Protein AF-A0A2G6DFV3-F1 (afdb_monomer_lite)

Foldseek 3Di:
DVVLLQVLLQVLQVVCVVVVVDPDDPVDPDPRLCSQQPSLCVLLPLVNLLCLCCVDPLNVVLLVLLLVCLVVPVDALDADPPPRHGDNVVSVVLSVQCPDPDSSSNSSSLSVSLVSLVVCVVNPDPDDDVSNCSNVVSNVVSVVSSSVSSVVSSVVSD

Structure (mmCIF, N/CA/C/O backbone):
data_AF-A0A2G6DFV3-F1
#
_entry.id   AF-A0A2G6DFV3-F1
#
loop_
_atom_site.group_PDB
_atom_site.id
_atom_site.type_symbol
_atom_site.label_atom_id
_atom_site.label_alt_id
_atom_site.label_comp_id
_atom_site.label_asym_id
_atom_site.label_entity_id
_atom_site.label_seq_id
_atom_site.pdbx_PDB_ins_code
_atom_site.Cartn_x
_atom_site.Cartn_y
_atom_site.Cartn_z
_atom_site.occupancy
_atom_site.B_iso_or_equiv
_atom_site.auth_seq_id
_atom_site.auth_comp_id
_atom_site.auth_asym_id
_atom_site.auth_atom_id
_atom_site.pdbx_PDB_model_num
ATOM 1 N N . MET A 1 1 ? -10.870 -5.866 -6.810 1.00 72.44 1 MET A N 1
ATOM 2 C CA . MET A 1 1 ? -10.090 -5.734 -5.556 1.00 72.44 1 MET A CA 1
ATOM 3 C C . MET A 1 1 ? -9.929 -4.289 -5.104 1.00 72.44 1 MET A C 1
ATOM 5 O O . MET A 1 1 ? -10.352 -3.986 -3.997 1.00 72.44 1 MET A O 1
ATOM 9 N N . PHE A 1 2 ? -9.429 -3.368 -5.937 1.00 80.12 2 PHE A N 1
ATOM 10 C CA . PHE A 1 2 ? -9.319 -1.952 -5.541 1.00 80.12 2 PHE A CA 1
ATOM 11 C C . PHE A 1 2 ? -10.646 -1.298 -5.137 1.00 80.12 2 PHE A C 1
ATOM 13 O O . PHE A 1 2 ? -10.678 -0.541 -4.179 1.00 80.12 2 PHE A O 1
ATOM 20 N N . THR A 1 3 ? -11.757 -1.629 -5.795 1.00 84.00 3 THR A N 1
ATOM 21 C CA . THR A 1 3 ? -13.097 -1.140 -5.420 1.00 84.00 3 THR A CA 1
ATOM 22 C C . THR A 1 3 ? -13.514 -1.560 -4.007 1.00 84.00 3 THR A C 1
ATOM 24 O O . THR A 1 3 ? -14.078 -0.756 -3.267 1.00 84.00 3 THR A O 1
ATOM 27 N N . LEU A 1 4 ? -13.195 -2.796 -3.607 1.00 86.94 4 LEU A N 1
ATOM 28 C CA . LEU A 1 4 ? -13.436 -3.288 -2.249 1.00 86.94 4 LEU A CA 1
ATOM 29 C C . LEU A 1 4 ? -12.543 -2.565 -1.246 1.00 86.94 4 LEU A C 1
ATOM 31 O O . LEU A 1 4 ? -13.049 -2.066 -0.246 1.00 86.94 4 LEU A O 1
ATOM 35 N N . TYR A 1 5 ? -11.247 -2.437 -1.542 1.00 87.75 5 TYR A N 1
ATOM 36 C CA . TYR A 1 5 ? -10.336 -1.673 -0.693 1.00 87.75 5 TYR A CA 1
ATOM 37 C C . TYR A 1 5 ? -10.822 -0.231 -0.494 1.00 87.75 5 TYR A C 1
ATOM 39 O O . TYR A 1 5 ? -10.859 0.243 0.638 1.00 87.75 5 TYR A O 1
ATOM 47 N N . ASN A 1 6 ? -11.296 0.414 -1.568 1.00 89.25 6 ASN A N 1
ATOM 48 C CA . ASN A 1 6 ? -11.867 1.759 -1.535 1.00 89.25 6 ASN A CA 1
ATOM 49 C C . ASN A 1 6 ? -13.036 1.890 -0.569 1.00 89.25 6 ASN A C 1
ATOM 51 O O . ASN A 1 6 ? -13.050 2.779 0.280 1.00 89.25 6 ASN A O 1
ATOM 55 N N . LYS A 1 7 ? -13.994 0.969 -0.664 1.00 89.94 7 LYS A N 1
ATOM 56 C CA . LYS A 1 7 ? -15.134 0.944 0.248 1.00 89.94 7 LYS A CA 1
ATOM 57 C C . LYS A 1 7 ? -14.693 0.723 1.696 1.00 89.94 7 LYS A C 1
ATOM 59 O O . LYS A 1 7 ? -15.196 1.392 2.594 1.00 89.94 7 LYS A O 1
ATOM 64 N N . LEU A 1 8 ? -13.757 -0.195 1.925 1.00 89.88 8 LEU A N 1
ATOM 65 C CA . LEU A 1 8 ? -13.334 -0.569 3.271 1.00 89.88 8 LEU A CA 1
ATOM 66 C C . LEU A 1 8 ? -12.526 0.528 3.966 1.00 89.88 8 LEU A C 1
ATOM 68 O O . LEU A 1 8 ? -12.809 0.826 5.125 1.00 89.88 8 LEU A O 1
ATOM 72 N N . TYR A 1 9 ? -11.562 1.171 3.293 1.00 91.12 9 TYR A N 1
ATOM 73 C CA . TYR A 1 9 ? -10.846 2.278 3.936 1.00 91.12 9 TYR A CA 1
ATOM 74 C C . TYR A 1 9 ? -11.749 3.497 4.138 1.00 91.12 9 TYR A C 1
ATOM 76 O O . TYR A 1 9 ? -11.531 4.256 5.083 1.00 91.12 9 TYR A O 1
ATOM 84 N N . ALA A 1 10 ? -12.756 3.701 3.279 1.00 91.25 10 ALA A N 1
ATOM 85 C CA . ALA A 1 10 ? -13.738 4.762 3.468 1.00 91.25 10 ALA A CA 1
ATOM 86 C C . ALA A 1 10 ? -14.578 4.502 4.723 1.00 91.25 10 ALA A C 1
ATOM 88 O O . ALA A 1 10 ? -14.663 5.377 5.583 1.00 91.25 10 ALA A O 1
ATOM 89 N N . GLU A 1 11 ? -15.097 3.282 4.892 1.00 91.50 11 GLU A N 1
ATOM 90 C CA . GLU A 1 11 ? -15.836 2.903 6.101 1.00 91.50 11 GLU A CA 1
ATOM 91 C C . GLU A 1 11 ? -14.966 3.029 7.357 1.00 91.50 11 GLU A C 1
ATOM 93 O O . GLU A 1 11 ? -15.384 3.643 8.333 1.00 91.50 11 GLU A O 1
ATOM 98 N N . ALA A 1 12 ? -13.721 2.547 7.316 1.00 90.44 12 ALA A N 1
ATOM 99 C CA . ALA A 1 12 ? -12.783 2.701 8.428 1.00 90.44 12 ALA A CA 1
ATOM 100 C C . ALA A 1 12 ? -12.510 4.173 8.774 1.00 90.44 12 ALA A C 1
ATOM 102 O O . ALA A 1 12 ? -12.377 4.530 9.944 1.00 90.44 12 ALA A O 1
ATOM 103 N N . THR A 1 13 ? -12.461 5.043 7.763 1.00 91.12 13 THR A N 1
ATOM 104 C CA . THR A 1 13 ? -12.318 6.491 7.957 1.00 91.12 13 THR A CA 1
ATOM 105 C C . THR A 1 13 ? -13.553 7.072 8.650 1.00 91.12 13 THR A C 1
ATOM 107 O O . THR A 1 13 ? -13.412 7.833 9.606 1.00 91.12 13 THR A O 1
ATOM 110 N N . PHE A 1 14 ? -14.760 6.688 8.229 1.00 90.75 14 PHE A N 1
ATOM 111 C CA . PHE A 1 14 ? -15.994 7.129 8.883 1.00 90.75 14 PHE A CA 1
ATOM 112 C C . PHE A 1 14 ? -16.112 6.611 10.318 1.00 90.75 14 PHE A C 1
ATOM 114 O O . PHE A 1 14 ? -16.475 7.378 11.204 1.00 90.75 14 PHE A O 1
ATOM 121 N N . GLU A 1 15 ? -15.733 5.363 10.579 1.00 90.44 15 GLU A N 1
ATOM 122 C CA . GLU A 1 15 ? -15.678 4.795 11.929 1.00 90.44 15 GLU A CA 1
ATOM 123 C C . GLU A 1 15 ? -14.726 5.568 12.851 1.00 90.44 15 GLU A C 1
ATOM 125 O O . GLU A 1 15 ? -15.073 5.894 13.988 1.00 90.44 15 GLU A O 1
ATOM 130 N N . LEU A 1 16 ? -13.533 5.928 12.368 1.00 89.19 16 LEU A N 1
ATOM 131 C CA . LEU A 1 16 ? -12.606 6.763 13.137 1.00 89.19 16 LEU A CA 1
ATOM 132 C C . LEU A 1 16 ? -13.180 8.155 13.426 1.00 89.19 16 LEU A C 1
ATOM 134 O O . LEU A 1 16 ? -12.952 8.688 14.515 1.00 89.19 16 LEU A O 1
ATOM 138 N N . ALA A 1 17 ? -13.928 8.728 12.481 1.00 89.44 17 ALA A N 1
ATOM 139 C CA . ALA A 1 17 ? -14.583 10.019 12.659 1.00 89.44 17 ALA A CA 1
ATOM 140 C C . ALA A 1 17 ? -15.734 9.943 13.674 1.00 89.44 17 ALA A C 1
ATOM 142 O O . ALA A 1 17 ? -15.809 10.780 14.571 1.00 89.44 17 ALA A O 1
ATOM 143 N N . ARG A 1 18 ? -16.576 8.900 13.604 1.00 88.75 18 ARG A N 1
ATOM 144 C CA . ARG A 1 18 ? -17.653 8.629 14.579 1.00 88.75 18 ARG A CA 1
ATOM 145 C C . ARG A 1 18 ? -17.107 8.482 16.002 1.00 88.75 18 ARG A C 1
ATOM 147 O O . ARG A 1 18 ? -17.721 8.957 16.947 1.00 88.75 18 ARG A O 1
ATOM 154 N N . LYS A 1 19 ? -15.923 7.878 16.148 1.00 88.19 19 LYS A N 1
ATOM 155 C CA . LYS A 1 19 ? -15.213 7.721 17.432 1.00 88.19 19 LYS A CA 1
ATOM 156 C C . LYS A 1 19 ? -14.446 8.972 17.884 1.00 88.19 19 LYS A C 1
ATOM 158 O O . LYS A 1 19 ? -13.722 8.900 18.874 1.00 88.19 19 LYS A O 1
ATOM 163 N N . GLY A 1 20 ? -14.530 10.085 17.151 1.00 86.88 20 GLY A N 1
ATOM 164 C CA . GLY A 1 20 ? -13.845 11.339 17.481 1.00 86.88 20 GLY A CA 1
ATOM 165 C C . GLY A 1 20 ? -12.318 11.294 17.357 1.00 86.88 20 GLY A C 1
ATOM 166 O O . GLY A 1 20 ? -11.642 12.196 17.843 1.00 86.88 20 GLY A O 1
ATOM 167 N N . LYS A 1 21 ? -11.745 10.262 16.718 1.00 87.81 21 LYS A N 1
ATOM 168 C CA . LYS A 1 21 ? -10.284 10.141 16.538 1.00 87.81 21 LYS A CA 1
ATOM 169 C C . LYS A 1 21 ? -9.751 11.005 15.401 1.00 87.81 21 LYS A C 1
ATOM 171 O O . LYS A 1 21 ? -8.571 11.346 15.395 1.00 87.81 21 LYS A O 1
ATOM 176 N N . ILE A 1 22 ? -10.604 11.325 14.432 1.00 87.88 22 ILE A N 1
ATOM 177 C CA . ILE A 1 22 ? -10.294 12.221 13.320 1.00 87.88 22 ILE A CA 1
ATOM 178 C C . ILE A 1 22 ? -11.464 13.174 13.084 1.00 87.88 22 ILE A C 1
ATOM 180 O O . ILE A 1 22 ? -12.617 12.817 13.314 1.00 87.88 22 ILE A O 1
ATOM 184 N N . THR A 1 23 ? -11.169 14.357 12.557 1.00 84.06 23 THR A N 1
ATOM 185 C CA . THR A 1 23 ? -12.191 15.328 12.157 1.00 84.06 23 THR A CA 1
ATOM 186 C C . THR A 1 23 ? -12.324 15.322 10.642 1.00 84.06 23 THR A C 1
ATOM 188 O O . THR A 1 23 ? -11.364 15.617 9.928 1.00 84.06 23 THR A O 1
ATOM 191 N N . LEU A 1 24 ? -13.518 15.004 10.146 1.00 82.88 24 LEU A N 1
ATOM 192 C CA . LEU A 1 24 ? -13.872 15.176 8.740 1.00 82.88 24 LEU A CA 1
ATOM 193 C C . LEU A 1 24 ? -14.649 16.486 8.596 1.00 82.88 24 LEU A C 1
ATOM 195 O O . LEU A 1 24 ? -15.624 16.719 9.304 1.00 82.88 24 LEU A O 1
ATOM 199 N N . SER A 1 25 ? -14.197 17.359 7.699 1.00 76.38 25 SER A N 1
ATOM 200 C CA . SER A 1 25 ? -14.925 18.585 7.366 1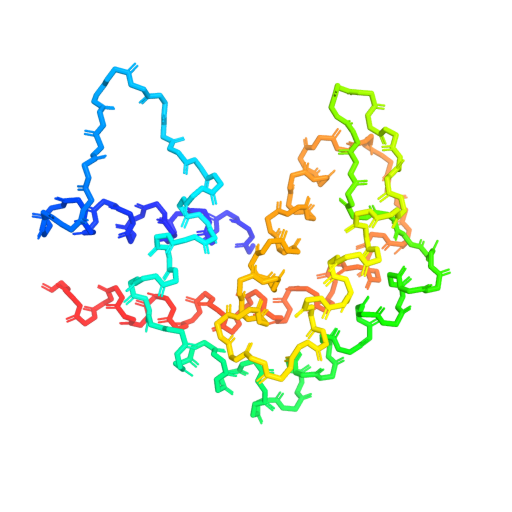.00 76.38 25 SER A CA 1
ATOM 201 C C . SER A 1 25 ? -15.949 18.288 6.280 1.00 76.38 25 SER A C 1
ATOM 203 O O . SER A 1 25 ? -15.576 17.805 5.215 1.00 76.38 25 SER A O 1
ATOM 205 N N . ASN A 1 26 ? -17.206 18.677 6.494 1.00 72.31 26 ASN A N 1
ATOM 206 C CA . ASN A 1 26 ? -18.247 18.606 5.459 1.00 72.31 26 ASN A CA 1
ATOM 207 C C . ASN A 1 26 ? -17.982 19.545 4.268 1.00 72.31 26 ASN A C 1
ATOM 209 O O . ASN A 1 26 ? -18.649 19.439 3.245 1.00 72.31 26 ASN A O 1
ATOM 213 N N . ARG A 1 27 ? -17.033 20.483 4.395 1.00 73.56 27 ARG A N 1
ATOM 214 C CA . ARG A 1 27 ? -16.675 21.439 3.334 1.00 73.56 27 ARG A CA 1
ATOM 215 C C . ARG A 1 27 ? -15.540 20.951 2.437 1.00 73.56 27 ARG A C 1
ATOM 217 O O . ARG A 1 27 ? -15.266 21.585 1.424 1.00 73.56 27 ARG A O 1
ATOM 224 N N . CYS A 1 28 ? -14.864 19.867 2.813 1.00 72.38 28 CYS A N 1
ATOM 225 C CA . CYS A 1 28 ? -13.749 19.321 2.053 1.00 72.38 28 CYS A CA 1
ATOM 226 C C . CYS A 1 28 ? -14.141 17.979 1.426 1.00 72.38 28 CYS A C 1
ATOM 228 O O . CYS A 1 28 ? -14.846 17.195 2.063 1.00 72.38 28 CYS A O 1
ATOM 230 N N . PRO A 1 29 ? -13.656 17.674 0.210 1.00 80.38 29 PRO A N 1
ATOM 231 C CA . PRO A 1 29 ? -13.835 16.352 -0.371 1.00 80.38 29 PRO A CA 1
ATOM 232 C C . PRO A 1 29 ? -13.193 15.281 0.519 1.00 80.38 29 PRO A C 1
ATOM 234 O O . PRO A 1 29 ? -12.255 15.556 1.277 1.00 80.38 29 PRO A O 1
ATOM 237 N N . PHE A 1 30 ? -13.696 14.048 0.410 1.00 84.19 30 PHE A N 1
ATOM 238 C CA . PHE A 1 30 ? -13.175 12.915 1.169 1.00 84.19 30 PHE A CA 1
ATOM 239 C C . PHE A 1 30 ? -11.648 12.804 0.980 1.00 84.19 30 PHE A C 1
ATOM 241 O O . PHE A 1 30 ? -11.177 12.794 -0.162 1.00 84.19 30 PHE A O 1
ATOM 248 N N . PRO A 1 31 ? -10.854 12.731 2.065 1.00 86.44 31 PRO A N 1
ATOM 249 C CA . PRO A 1 31 ? -9.397 12.756 1.984 1.00 86.44 31 PRO A CA 1
ATOM 250 C C . PRO A 1 31 ? -8.849 11.389 1.545 1.00 86.44 31 PRO A C 1
ATOM 252 O O . PRO A 1 31 ? -8.238 10.670 2.333 1.00 86.44 31 PRO A O 1
ATOM 255 N N . ASP A 1 32 ? -9.054 11.038 0.276 1.00 86.81 32 ASP A N 1
ATOM 256 C CA . ASP A 1 32 ? -8.902 9.680 -0.257 1.00 86.81 32 ASP A CA 1
ATOM 257 C C . ASP A 1 32 ? -7.532 9.050 0.023 1.00 86.81 32 ASP A C 1
ATOM 259 O O . ASP A 1 32 ? -7.438 7.960 0.590 1.00 86.81 32 ASP A O 1
ATOM 263 N N . ARG A 1 33 ? -6.451 9.788 -0.256 1.00 88.94 33 ARG A N 1
ATOM 264 C CA . ARG A 1 33 ? -5.086 9.336 0.040 1.00 88.94 33 ARG A CA 1
ATOM 265 C C . ARG A 1 33 ? -4.854 9.077 1.523 1.00 88.94 33 ARG A C 1
ATOM 267 O O . ARG A 1 33 ? -4.238 8.070 1.872 1.00 88.94 33 ARG A O 1
ATOM 274 N N . LYS A 1 34 ? -5.323 9.971 2.399 1.00 88.38 34 LYS A N 1
ATOM 275 C CA . LYS A 1 34 ? -5.183 9.788 3.853 1.00 88.38 34 LYS A CA 1
ATOM 276 C C . LYS A 1 34 ? -6.041 8.622 4.333 1.00 88.38 34 LYS A C 1
ATOM 278 O O . LYS A 1 34 ? -5.554 7.827 5.128 1.00 88.38 34 LYS A O 1
ATOM 283 N N . GLY A 1 35 ? -7.245 8.461 3.786 1.00 88.94 35 GLY A N 1
ATOM 284 C CA . GLY A 1 35 ? -8.095 7.287 3.987 1.00 88.94 35 GLY A CA 1
ATOM 285 C C . GLY A 1 35 ? -7.337 5.988 3.723 1.00 88.94 35 GLY A C 1
ATOM 286 O O . GLY A 1 35 ? -7.188 5.157 4.617 1.00 88.94 35 GLY A O 1
ATOM 287 N N . ALA A 1 36 ? -6.768 5.873 2.524 1.00 89.31 36 ALA A N 1
ATOM 288 C CA . ALA A 1 36 ? -6.090 4.672 2.049 1.00 89.31 36 ALA A CA 1
ATOM 289 C C . ALA A 1 36 ? -4.715 4.393 2.685 1.00 89.31 36 ALA A C 1
ATOM 291 O O . ALA A 1 36 ? -4.256 3.257 2.619 1.00 89.31 36 ALA A O 1
ATOM 292 N N . THR A 1 37 ? -4.024 5.387 3.256 1.00 89.12 37 THR A N 1
ATOM 293 C CA . THR A 1 37 ? -2.630 5.216 3.729 1.00 89.12 37 THR A CA 1
ATOM 294 C C . THR A 1 37 ? -2.423 5.489 5.217 1.00 89.12 37 THR A C 1
ATOM 296 O O . THR A 1 37 ? -1.488 4.953 5.812 1.00 89.12 37 THR A O 1
ATOM 299 N N . GLU A 1 38 ? -3.276 6.301 5.844 1.00 89.38 38 GLU A N 1
ATOM 300 C CA . GLU A 1 38 ? -3.124 6.730 7.238 1.00 89.38 38 GLU A CA 1
ATOM 301 C C . GLU A 1 38 ? -4.295 6.278 8.107 1.00 89.38 38 GLU A C 1
ATOM 303 O O . GLU A 1 38 ? -4.071 5.677 9.154 1.00 89.38 38 GLU A O 1
ATOM 308 N N . TYR A 1 39 ? -5.534 6.524 7.687 1.00 90.12 39 TYR A N 1
ATOM 309 C CA . TYR A 1 39 ? -6.715 6.207 8.492 1.00 90.12 39 TYR A CA 1
ATOM 310 C C . TYR A 1 39 ? -7.001 4.705 8.511 1.00 90.12 39 TYR A C 1
ATOM 312 O O . TYR A 1 39 ? -7.182 4.145 9.590 1.00 90.12 39 TYR A O 1
ATOM 320 N N . ALA A 1 40 ? -6.906 4.015 7.369 1.00 86.81 40 ALA A N 1
ATOM 321 C CA . ALA A 1 40 ? -6.952 2.550 7.340 1.00 86.81 40 ALA A CA 1
ATOM 322 C C . ALA A 1 40 ? -5.893 1.922 8.265 1.00 86.81 40 ALA A C 1
ATOM 324 O O . ALA A 1 40 ? -6.184 0.995 9.020 1.00 86.81 40 ALA A O 1
ATOM 325 N N . LEU A 1 41 ? -4.677 2.480 8.271 1.00 87.69 41 LEU A N 1
ATOM 326 C CA . LEU A 1 41 ? -3.583 2.022 9.128 1.00 87.69 41 LEU A CA 1
ATOM 327 C C . LEU A 1 41 ? -3.876 2.244 10.619 1.00 87.69 41 LEU A C 1
ATOM 329 O O . LEU A 1 41 ? -3.600 1.371 11.439 1.00 87.69 41 LEU A O 1
ATOM 333 N N . GLN A 1 42 ? -4.432 3.404 10.979 1.00 86.94 42 GLN A N 1
ATOM 334 C CA . GLN A 1 42 ? -4.837 3.702 12.357 1.00 86.94 42 GLN A CA 1
ATOM 335 C C . GLN A 1 42 ? -5.955 2.776 12.844 1.00 86.94 42 GLN A C 1
ATOM 337 O O . GLN A 1 42 ? -5.988 2.438 14.026 1.00 86.94 42 GLN A O 1
ATOM 342 N N . PHE A 1 43 ? -6.850 2.363 11.945 1.00 86.50 43 PHE A N 1
ATOM 343 C CA . PHE A 1 43 ? -7.968 1.488 12.274 1.00 86.50 43 PHE A CA 1
ATOM 344 C C . PHE A 1 43 ? -7.526 0.034 12.510 1.00 86.50 43 PHE A C 1
ATOM 346 O O . PHE A 1 43 ? -7.862 -0.545 13.540 1.00 86.50 43 PHE A O 1
ATOM 353 N N . ILE A 1 44 ? -6.732 -0.545 11.600 1.00 85.06 44 ILE A N 1
ATOM 354 C CA . ILE A 1 44 ? -6.271 -1.946 11.703 1.00 85.06 44 ILE A CA 1
ATOM 355 C C . ILE A 1 44 ? -5.152 -2.116 12.744 1.00 85.06 44 ILE A C 1
ATOM 357 O O . ILE A 1 44 ? -5.035 -3.179 13.356 1.00 85.06 44 ILE A O 1
ATOM 361 N N . ARG A 1 45 ? -4.384 -1.044 12.990 1.00 86.44 45 ARG A N 1
ATOM 362 C CA . ARG A 1 45 ? -3.081 -1.005 13.679 1.00 86.44 45 ARG A CA 1
ATOM 363 C C . ARG A 1 45 ? -1.932 -1.509 12.804 1.00 86.44 45 ARG A C 1
ATOM 365 O O . ARG A 1 45 ? -2.069 -2.433 12.005 1.00 86.44 45 ARG A O 1
ATOM 372 N N . TYR A 1 46 ? -0.768 -0.882 12.965 1.00 84.81 46 TYR A N 1
ATOM 373 C CA . TYR A 1 46 ? 0.390 -1.130 12.105 1.00 84.81 46 TYR A CA 1
ATOM 374 C C . TYR A 1 46 ? 1.048 -2.486 12.370 1.00 84.81 46 TYR A C 1
ATOM 376 O O . TYR A 1 46 ? 1.618 -3.058 11.448 1.00 84.81 46 TYR A O 1
ATOM 384 N N . GLU A 1 47 ? 0.972 -3.011 13.593 1.00 87.69 47 GLU A N 1
ATOM 385 C CA . GLU A 1 47 ? 1.578 -4.294 13.954 1.00 87.69 47 GLU A CA 1
ATOM 386 C C . GLU A 1 47 ? 0.885 -5.463 13.255 1.00 87.69 47 GLU A C 1
ATOM 388 O O . GLU A 1 47 ? 1.567 -6.332 12.721 1.00 87.69 47 GLU A O 1
ATOM 393 N N . ALA A 1 48 ? -0.451 -5.454 13.210 1.00 87.75 48 ALA A N 1
ATOM 394 C CA . ALA A 1 48 ? -1.233 -6.499 12.554 1.00 87.75 48 ALA A CA 1
ATOM 395 C C . ALA A 1 48 ? -0.932 -6.549 11.049 1.00 87.75 48 ALA A C 1
ATOM 397 O O . ALA A 1 48 ? -0.571 -7.598 10.522 1.00 87.75 48 ALA A O 1
ATOM 398 N N . LEU A 1 49 ? -0.974 -5.394 10.373 1.00 88.69 49 LEU A N 1
ATOM 399 C CA . LEU A 1 49 ? -0.623 -5.313 8.953 1.00 88.69 49 LEU A CA 1
ATOM 400 C C . LEU A 1 49 ? 0.830 -5.696 8.681 1.00 88.69 49 LEU A C 1
ATOM 402 O O . LEU A 1 49 ? 1.102 -6.373 7.695 1.00 88.69 49 LEU A O 1
ATOM 406 N N . TYR A 1 50 ? 1.762 -5.273 9.537 1.00 91.75 50 TYR A N 1
ATOM 407 C CA . TYR A 1 50 ? 3.165 -5.640 9.386 1.00 91.75 50 TYR A CA 1
ATOM 408 C C . TYR A 1 50 ? 3.339 -7.159 9.428 1.00 91.75 50 TYR A C 1
ATOM 410 O O . TYR A 1 50 ? 3.929 -7.712 8.507 1.00 91.75 50 TYR A O 1
ATOM 418 N N . GLN A 1 51 ? 2.764 -7.822 10.437 1.00 90.62 51 GLN A N 1
ATOM 419 C CA . GLN A 1 51 ? 2.821 -9.278 10.576 1.00 90.62 51 GLN A CA 1
ATOM 420 C C . GLN A 1 51 ? 2.243 -9.991 9.354 1.00 90.62 51 GLN A C 1
ATOM 422 O O . GLN A 1 51 ? 2.873 -10.897 8.829 1.00 90.62 51 GLN A O 1
ATOM 427 N N . ILE A 1 52 ? 1.094 -9.552 8.842 1.00 89.31 52 ILE A N 1
ATOM 428 C CA . ILE A 1 52 ? 0.484 -10.157 7.648 1.00 89.31 52 ILE A CA 1
ATOM 429 C C . ILE A 1 52 ? 1.393 -10.010 6.424 1.00 89.31 52 ILE A C 1
ATOM 431 O O . ILE A 1 52 ? 1.567 -10.955 5.663 1.00 89.31 52 ILE A O 1
ATOM 435 N N . ILE A 1 53 ? 1.998 -8.834 6.244 1.00 89.06 53 ILE A N 1
ATOM 436 C CA . ILE A 1 53 ? 2.879 -8.558 5.104 1.00 89.06 53 ILE A CA 1
ATOM 437 C C . ILE A 1 53 ? 4.187 -9.358 5.192 1.00 89.06 53 ILE A C 1
ATOM 439 O O . ILE A 1 53 ? 4.750 -9.712 4.159 1.00 89.06 53 ILE A O 1
ATOM 443 N N . THR A 1 54 ? 4.707 -9.620 6.394 1.00 87.75 54 THR A N 1
ATOM 444 C CA . THR A 1 54 ? 6.021 -10.264 6.563 1.00 87.75 54 THR A CA 1
ATOM 445 C C . THR A 1 54 ? 5.977 -11.760 6.840 1.00 87.75 54 THR A C 1
ATOM 447 O O . THR A 1 54 ? 6.944 -12.444 6.524 1.00 87.75 54 THR A O 1
ATOM 450 N N . THR A 1 55 ? 4.915 -12.261 7.466 1.00 88.19 55 THR A N 1
ATOM 451 C CA . THR A 1 55 ? 4.830 -13.654 7.935 1.00 88.19 55 THR A CA 1
ATOM 452 C C . THR A 1 55 ? 4.229 -14.572 6.874 1.00 88.19 55 THR A C 1
ATOM 454 O O . THR A 1 55 ? 4.594 -15.744 6.791 1.00 88.19 55 THR A O 1
ATOM 457 N N . ASP A 1 56 ? 3.348 -14.044 6.026 1.00 90.38 56 ASP A N 1
ATOM 458 C CA . ASP A 1 56 ? 2.847 -14.762 4.861 1.00 90.38 56 ASP A CA 1
ATOM 459 C C . ASP A 1 56 ? 3.938 -14.820 3.774 1.00 90.38 56 ASP A C 1
ATOM 461 O O . ASP A 1 56 ? 4.412 -13.790 3.278 1.00 90.38 56 ASP A O 1
ATOM 465 N N . LYS A 1 57 ? 4.367 -16.037 3.416 1.00 90.31 57 LYS A N 1
ATOM 466 C CA . LYS A 1 57 ? 5.425 -16.269 2.419 1.00 90.31 57 LYS A CA 1
ATOM 467 C C . LYS A 1 57 ? 5.020 -15.813 1.016 1.00 90.31 57 LYS A C 1
ATOM 469 O O . LYS A 1 57 ? 5.868 -15.315 0.285 1.00 90.31 57 LYS A O 1
ATOM 474 N N . GLU A 1 58 ? 3.749 -15.964 0.650 1.00 92.19 58 GLU A N 1
ATOM 475 C CA . GLU A 1 58 ? 3.225 -15.537 -0.651 1.00 92.19 58 GLU A CA 1
ATOM 476 C C . GLU A 1 58 ? 3.232 -14.005 -0.728 1.00 92.19 58 GLU A C 1
ATOM 478 O O . GLU A 1 58 ? 3.769 -13.422 -1.668 1.00 92.19 58 GLU A O 1
ATOM 483 N N . CYS A 1 59 ? 2.705 -13.345 0.309 1.00 92.50 59 CYS A N 1
ATOM 484 C CA . CYS A 1 59 ? 2.627 -11.885 0.386 1.00 92.50 59 CYS A CA 1
ATOM 485 C C . CYS A 1 59 ? 4.017 -11.238 0.409 1.00 92.50 59 CYS A C 1
ATOM 487 O O . CYS A 1 59 ? 4.281 -10.279 -0.320 1.00 92.50 59 CYS A O 1
ATOM 489 N N . SER A 1 60 ? 4.919 -11.778 1.231 1.00 93.31 60 SER A N 1
ATOM 490 C CA . SER A 1 60 ? 6.290 -11.281 1.338 1.00 93.31 60 SER A CA 1
ATOM 491 C C . SER A 1 60 ? 7.097 -11.524 0.063 1.00 93.31 60 SER A C 1
ATOM 493 O O . SER A 1 60 ? 7.823 -10.620 -0.343 1.00 93.31 60 SER A O 1
ATOM 495 N N . GLY A 1 61 ? 6.926 -12.676 -0.598 1.00 94.88 61 GLY A N 1
ATOM 496 C CA . GLY A 1 61 ? 7.510 -12.961 -1.912 1.00 94.88 61 GLY A CA 1
ATOM 497 C C . GLY A 1 61 ? 7.032 -11.973 -2.976 1.00 94.88 61 GLY A C 1
ATOM 498 O O . GLY A 1 61 ? 7.842 -11.256 -3.549 1.00 94.88 61 GLY A O 1
ATOM 499 N N . CYS A 1 62 ? 5.713 -11.812 -3.124 1.00 95.81 62 CYS A N 1
ATOM 500 C CA . CYS A 1 62 ? 5.115 -10.841 -4.048 1.00 95.81 62 CYS A CA 1
ATOM 501 C C . CYS A 1 62 ? 5.599 -9.404 -3.797 1.00 95.81 62 CYS A C 1
ATOM 503 O O . CYS A 1 62 ? 5.778 -8.627 -4.734 1.00 95.81 62 CYS A O 1
ATOM 505 N N . LEU A 1 63 ? 5.797 -9.024 -2.529 1.00 95.62 63 LEU A N 1
ATOM 506 C CA . LEU A 1 63 ? 6.326 -7.707 -2.189 1.00 95.62 63 LEU A CA 1
ATOM 507 C C . LEU A 1 63 ? 7.788 -7.553 -2.624 1.00 95.62 63 LEU A C 1
ATOM 509 O O . LEU A 1 63 ? 8.146 -6.482 -3.107 1.00 95.62 63 LEU A O 1
ATOM 513 N N . GLN A 1 64 ? 8.619 -8.581 -2.446 1.00 95.44 64 GLN A N 1
ATOM 514 C CA . GLN A 1 64 ? 10.013 -8.542 -2.889 1.00 95.44 64 GLN A CA 1
ATOM 515 C C . GLN A 1 64 ? 10.123 -8.503 -4.411 1.00 95.44 64 GLN A C 1
ATOM 517 O O . GLN A 1 64 ? 10.846 -7.654 -4.924 1.00 95.44 64 GLN A O 1
ATOM 522 N N . ASP A 1 65 ? 9.326 -9.302 -5.119 1.00 94.44 65 ASP A N 1
ATOM 523 C CA . ASP A 1 65 ? 9.272 -9.278 -6.583 1.00 94.44 65 ASP A CA 1
ATOM 524 C C . ASP A 1 65 ? 8.913 -7.874 -7.096 1.00 94.44 65 ASP A C 1
ATOM 526 O O . ASP A 1 65 ? 9.540 -7.344 -8.011 1.00 94.44 65 ASP A O 1
ATOM 530 N N . LEU A 1 66 ? 7.931 -7.214 -6.470 1.00 94.50 66 LEU A N 1
ATOM 531 C CA . LEU A 1 66 ? 7.578 -5.834 -6.808 1.00 94.50 66 LEU A CA 1
ATOM 532 C C . LEU A 1 66 ? 8.715 -4.851 -6.515 1.00 94.50 66 LEU A C 1
ATOM 534 O O . LEU A 1 66 ? 8.965 -3.957 -7.317 1.00 94.50 66 LEU A O 1
ATOM 538 N N . ILE A 1 67 ? 9.392 -4.990 -5.374 1.00 95.25 67 ILE A N 1
ATOM 539 C CA . ILE A 1 67 ? 10.530 -4.140 -5.006 1.00 95.25 67 ILE A CA 1
ATOM 540 C C . ILE A 1 67 ? 11.653 -4.266 -6.039 1.00 95.25 67 ILE A C 1
ATOM 542 O O . ILE A 1 67 ? 12.198 -3.243 -6.458 1.00 95.25 67 ILE A O 1
ATOM 546 N N . GLU A 1 68 ? 11.991 -5.486 -6.452 1.00 94.69 68 GLU A N 1
ATOM 547 C CA . GLU A 1 68 ? 13.040 -5.755 -7.436 1.00 94.69 68 GLU A CA 1
ATOM 548 C C . GLU A 1 68 ? 12.705 -5.116 -8.784 1.00 94.69 68 GLU A C 1
ATOM 550 O O . GLU A 1 68 ? 13.492 -4.331 -9.307 1.00 94.69 68 GLU A O 1
ATOM 555 N N . ARG A 1 69 ? 11.491 -5.337 -9.290 1.00 92.12 69 ARG A N 1
ATOM 556 C CA . ARG A 1 69 ? 11.056 -4.784 -10.580 1.00 92.12 69 ARG A CA 1
ATOM 557 C C . ARG A 1 69 ? 11.006 -3.251 -10.593 1.00 92.12 69 ARG A C 1
ATOM 559 O O . ARG A 1 69 ? 11.391 -2.635 -11.586 1.00 92.12 69 ARG A O 1
ATOM 566 N N . ILE A 1 70 ? 10.594 -2.619 -9.485 1.00 92.38 70 ILE A N 1
ATOM 567 C CA . ILE A 1 70 ? 10.659 -1.149 -9.336 1.00 92.38 70 ILE A CA 1
ATOM 568 C C . ILE A 1 70 ? 12.119 -0.682 -9.347 1.00 92.38 70 ILE A C 1
ATOM 570 O O . ILE A 1 70 ? 12.444 0.299 -10.013 1.00 92.38 70 ILE A O 1
ATOM 574 N N . SER A 1 71 ? 12.996 -1.389 -8.629 1.00 93.19 71 SER A N 1
ATOM 575 C CA . SER A 1 71 ? 14.427 -1.059 -8.546 1.00 93.19 71 SER A CA 1
ATOM 576 C C . SER A 1 71 ? 15.136 -1.203 -9.895 1.00 93.19 71 SER A C 1
ATOM 578 O O . SER A 1 71 ? 16.025 -0.420 -10.206 1.00 93.19 71 SER A O 1
ATOM 580 N N . ASN A 1 72 ? 14.709 -2.165 -10.715 1.00 91.75 72 ASN A N 1
ATOM 581 C CA . ASN A 1 72 ? 15.203 -2.383 -12.075 1.00 91.75 72 ASN A CA 1
ATOM 582 C C . ASN A 1 72 ? 14.591 -1.418 -13.107 1.00 91.75 72 ASN A C 1
ATOM 584 O O . ASN A 1 72 ? 14.887 -1.527 -14.295 1.00 91.75 72 ASN A O 1
ATOM 588 N N . HIS A 1 73 ? 13.736 -0.483 -12.675 1.00 87.88 73 HIS A N 1
ATOM 589 C CA . HIS A 1 73 ? 13.007 0.448 -13.538 1.00 87.88 73 HIS A CA 1
ATOM 590 C C . HIS A 1 73 ? 12.161 -0.240 -14.627 1.00 87.88 73 HIS A C 1
ATOM 592 O O . HIS A 1 73 ? 11.907 0.346 -15.680 1.00 87.88 73 HIS A O 1
ATOM 598 N N . GLU A 1 74 ? 11.672 -1.461 -14.371 1.00 87.25 74 GLU A N 1
ATOM 599 C CA . GLU A 1 74 ? 10.747 -2.158 -15.281 1.00 87.25 74 GLU A CA 1
ATOM 600 C C . GLU A 1 74 ? 9.403 -1.423 -15.394 1.00 87.25 74 GLU A C 1
ATOM 602 O O . GLU A 1 74 ? 8.711 -1.508 -16.410 1.00 87.25 74 GLU A O 1
ATOM 607 N N . PHE A 1 75 ? 9.031 -0.674 -14.354 1.00 84.56 75 PHE A N 1
ATOM 608 C CA . PHE A 1 75 ? 7.900 0.243 -14.355 1.00 84.56 75 PHE A CA 1
ATOM 609 C C . PHE A 1 75 ? 8.089 1.365 -13.333 1.00 84.56 75 PHE A C 1
ATOM 611 O O . PHE A 1 75 ? 8.756 1.202 -12.312 1.00 84.56 75 PHE A O 1
ATOM 618 N N . TYR A 1 76 ? 7.430 2.496 -13.593 1.00 88.12 76 TYR A N 1
ATOM 619 C CA . TYR A 1 76 ? 7.459 3.673 -12.727 1.00 88.12 76 TYR A CA 1
ATOM 620 C C . TYR A 1 76 ? 6.151 3.819 -11.951 1.00 88.12 76 TYR A C 1
ATOM 622 O O . TYR A 1 76 ? 5.062 3.870 -12.531 1.00 88.12 76 TYR A O 1
ATOM 630 N N . ILE A 1 77 ? 6.248 3.897 -10.625 1.00 90.94 77 ILE A N 1
ATOM 631 C CA . ILE A 1 77 ? 5.085 3.986 -9.732 1.00 90.94 77 ILE A CA 1
ATOM 632 C C . ILE A 1 77 ? 4.755 5.441 -9.429 1.00 90.94 77 ILE A C 1
ATOM 634 O O . ILE A 1 77 ? 3.584 5.833 -9.395 1.00 90.94 77 ILE A O 1
ATOM 638 N N . LYS A 1 78 ? 5.766 6.270 -9.195 1.00 91.50 78 LYS A N 1
ATOM 639 C CA . LYS A 1 78 ? 5.589 7.694 -8.936 1.00 91.50 78 LYS A CA 1
ATOM 640 C C . LYS A 1 78 ? 5.577 8.447 -10.256 1.00 91.50 78 LYS A C 1
ATOM 642 O O . LYS A 1 78 ? 6.599 8.618 -10.907 1.00 91.50 78 LYS A O 1
ATOM 647 N N . LEU A 1 79 ? 4.398 8.943 -10.616 1.00 88.25 79 LEU A N 1
ATOM 648 C CA . LEU A 1 79 ? 4.174 9.742 -11.816 1.00 88.25 79 LEU A CA 1
ATOM 649 C C . LEU A 1 79 ? 3.822 11.182 -11.434 1.00 88.25 79 LEU A C 1
ATOM 651 O O . LEU A 1 79 ? 3.199 11.438 -10.398 1.00 88.25 79 LEU A O 1
ATOM 655 N N . SER A 1 80 ? 4.295 12.149 -12.217 1.00 85.00 80 SER A N 1
ATOM 656 C CA . SER A 1 80 ? 3.996 13.568 -11.988 1.00 85.00 80 SER A CA 1
ATOM 657 C C . SER A 1 80 ? 2.583 13.889 -12.453 1.00 85.00 80 SER A C 1
ATOM 659 O O . SER A 1 80 ? 2.100 13.329 -13.428 1.00 85.00 80 SER A O 1
ATOM 661 N N . MET A 1 81 ? 1.900 14.789 -11.753 1.00 76.69 81 MET A N 1
ATOM 662 C CA . MET A 1 81 ? 0.589 15.277 -12.182 1.00 76.69 81 MET A CA 1
ATOM 663 C C . MET A 1 81 ? 0.747 16.658 -12.827 1.00 76.69 81 MET A C 1
ATOM 665 O O . MET A 1 81 ? 1.525 17.460 -12.306 1.00 76.69 81 MET A O 1
ATOM 669 N N . PRO A 1 82 ? 0.010 16.971 -13.909 1.00 75.00 82 PRO A N 1
ATOM 670 C CA . PRO A 1 82 ? -0.944 16.110 -14.624 1.00 75.00 82 PRO A CA 1
ATOM 671 C C . PRO A 1 82 ? -0.312 15.239 -15.729 1.00 75.00 82 PRO A C 1
ATOM 673 O O . PRO A 1 82 ? -1.003 14.419 -16.319 1.00 75.00 82 PRO A O 1
ATOM 676 N N . TRP A 1 83 ? 0.973 15.430 -16.032 1.00 77.00 83 TRP A N 1
ATOM 677 C CA . TRP A 1 83 ? 1.600 14.936 -17.266 1.00 77.00 83 TRP A CA 1
ATOM 678 C C . TRP A 1 83 ? 1.952 13.447 -17.273 1.00 77.00 83 TRP A C 1
ATOM 680 O O . TRP A 1 83 ? 2.256 12.895 -18.323 1.00 77.00 83 TRP A O 1
ATOM 690 N N . GLY A 1 84 ? 1.933 12.791 -16.116 1.00 80.94 84 GLY A N 1
ATOM 691 C CA . GLY A 1 84 ? 2.241 11.371 -15.988 1.00 80.94 84 GLY A CA 1
ATOM 692 C C . GLY A 1 8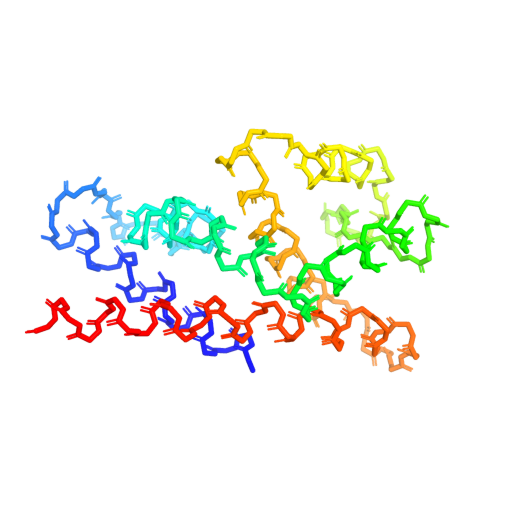4 ? 3.724 11.033 -16.140 1.00 80.94 84 GLY A C 1
ATOM 693 O O . GLY A 1 84 ? 4.047 9.858 -16.278 1.00 80.94 84 GLY A O 1
ATOM 694 N N . ASN A 1 85 ? 4.635 12.015 -16.106 1.00 86.00 85 ASN A N 1
ATOM 695 C CA . ASN A 1 85 ? 6.062 11.732 -16.294 1.00 86.00 85 ASN A CA 1
ATOM 696 C C . ASN A 1 85 ? 6.613 10.920 -15.110 1.00 86.00 85 ASN A C 1
ATOM 698 O O . ASN A 1 85 ? 6.325 11.302 -13.964 1.00 86.00 85 ASN A O 1
ATOM 702 N N . PRO A 1 86 ? 7.412 9.867 -15.362 1.00 88.44 86 PRO A N 1
ATOM 703 C CA . PRO A 1 86 ? 8.148 9.140 -14.332 1.00 88.44 86 PRO A CA 1
ATOM 704 C C . PRO A 1 86 ? 8.929 10.050 -13.379 1.00 88.44 86 PRO A C 1
ATOM 706 O O . PRO A 1 86 ? 9.504 11.049 -13.806 1.00 88.44 86 PRO A O 1
ATOM 709 N N . GLN A 1 87 ? 8.971 9.683 -12.097 1.00 91.44 87 GLN A N 1
ATOM 710 C CA . GLN A 1 87 ? 9.793 10.317 -11.057 1.00 91.44 87 GLN A CA 1
ATOM 711 C C . GLN A 1 87 ? 10.665 9.253 -10.369 1.00 91.44 87 GLN A C 1
ATOM 713 O O . GLN A 1 87 ? 10.324 8.807 -9.264 1.00 91.44 87 GLN A O 1
ATOM 718 N N . PRO A 1 88 ? 11.759 8.809 -11.020 1.00 91.69 88 PRO A N 1
ATOM 719 C CA . PRO A 1 88 ? 12.602 7.711 -10.541 1.00 91.69 88 PRO A CA 1
ATOM 720 C C . PRO A 1 88 ? 13.131 7.934 -9.121 1.00 91.69 88 PRO A C 1
ATOM 722 O O . PRO A 1 88 ? 13.112 7.028 -8.299 1.00 91.69 88 PRO A O 1
ATOM 725 N N . GLU A 1 89 ? 13.486 9.169 -8.771 1.00 94.62 89 GLU A N 1
ATOM 726 C CA . GLU A 1 89 ? 13.980 9.524 -7.441 1.00 94.62 89 GLU A CA 1
ATOM 727 C C . GLU A 1 89 ? 12.945 9.272 -6.331 1.00 94.62 89 GLU A C 1
ATOM 729 O O . GLU A 1 89 ? 13.292 8.967 -5.184 1.00 94.62 89 GLU A O 1
ATOM 734 N N . LYS A 1 90 ? 11.651 9.378 -6.660 1.00 94.31 90 LYS A N 1
ATOM 735 C CA . LYS A 1 90 ? 10.558 9.070 -5.730 1.00 94.31 90 LYS A CA 1
ATOM 736 C C . LYS A 1 90 ? 10.253 7.578 -5.677 1.00 94.31 90 LYS A C 1
ATOM 738 O O . LYS A 1 90 ? 9.787 7.114 -4.634 1.00 94.31 90 LYS A O 1
ATOM 743 N N . ASP A 1 91 ? 10.505 6.848 -6.759 1.00 93.88 91 ASP A N 1
ATOM 744 C CA . ASP A 1 91 ? 10.460 5.386 -6.762 1.00 93.88 91 ASP A CA 1
ATOM 745 C C . ASP A 1 91 ? 11.609 4.804 -5.926 1.00 93.88 91 ASP A C 1
ATOM 747 O O . ASP A 1 91 ? 11.361 3.941 -5.086 1.00 93.88 91 ASP A O 1
ATOM 751 N N . ASP A 1 92 ? 12.817 5.364 -6.008 1.00 95.44 92 ASP A N 1
ATOM 752 C CA . ASP A 1 92 ? 13.951 4.970 -5.162 1.00 95.44 92 ASP A CA 1
ATOM 753 C C . ASP A 1 92 ? 13.665 5.193 -3.672 1.00 95.44 92 ASP A C 1
ATOM 755 O O . ASP A 1 92 ? 13.965 4.355 -2.816 1.00 95.44 92 ASP A O 1
ATOM 759 N N . ASP A 1 93 ? 13.071 6.338 -3.325 1.00 96.94 93 ASP A N 1
ATOM 760 C CA . ASP A 1 93 ? 12.633 6.611 -1.956 1.00 96.94 93 ASP A CA 1
ATOM 761 C C . ASP A 1 93 ? 11.516 5.649 -1.513 1.00 96.94 93 ASP A C 1
ATOM 763 O O . ASP A 1 93 ? 11.527 5.171 -0.371 1.00 96.94 93 ASP A O 1
ATOM 767 N N . LEU A 1 94 ? 10.582 5.305 -2.407 1.00 96.31 94 LEU A N 1
ATOM 768 C CA . LEU A 1 94 ? 9.567 4.286 -2.144 1.00 96.31 94 LEU A CA 1
ATOM 769 C C . LEU A 1 94 ? 10.223 2.926 -1.860 1.00 96.31 94 LEU A C 1
ATOM 771 O O . LEU A 1 94 ? 9.942 2.343 -0.813 1.00 96.31 94 LEU A O 1
ATOM 775 N N . VAL A 1 95 ? 11.147 2.462 -2.704 1.00 96.88 95 VAL A N 1
ATOM 776 C CA . VAL A 1 95 ? 11.915 1.216 -2.525 1.00 96.88 95 VAL A CA 1
ATOM 777 C C . VAL A 1 95 ? 12.672 1.214 -1.196 1.00 96.88 95 VAL A C 1
ATOM 779 O O . VAL A 1 95 ? 12.573 0.259 -0.421 1.00 96.88 95 VAL A O 1
ATOM 782 N N . LYS A 1 96 ? 13.366 2.306 -0.852 1.00 97.25 96 LYS A N 1
ATOM 783 C CA . LYS A 1 96 ? 14.055 2.449 0.445 1.00 97.25 96 LYS A CA 1
ATOM 784 C C . LYS A 1 96 ? 13.092 2.318 1.626 1.00 97.25 96 LYS A C 1
ATOM 786 O O . LYS A 1 96 ? 13.443 1.751 2.664 1.00 97.25 96 LYS A O 1
ATOM 791 N N . LYS A 1 97 ? 11.873 2.852 1.507 1.00 96.81 97 LYS A N 1
ATOM 792 C CA . LYS A 1 97 ? 10.839 2.742 2.547 1.00 96.81 97 LYS A CA 1
ATOM 793 C C . LYS A 1 97 ? 10.237 1.337 2.616 1.00 96.81 97 LYS A C 1
ATOM 795 O O . LYS A 1 97 ? 10.019 0.854 3.727 1.00 96.81 97 LYS A O 1
ATOM 800 N N . LEU A 1 98 ? 10.020 0.680 1.476 1.00 96.12 98 LEU A N 1
ATOM 801 C CA . LEU A 1 98 ? 9.548 -0.706 1.387 1.00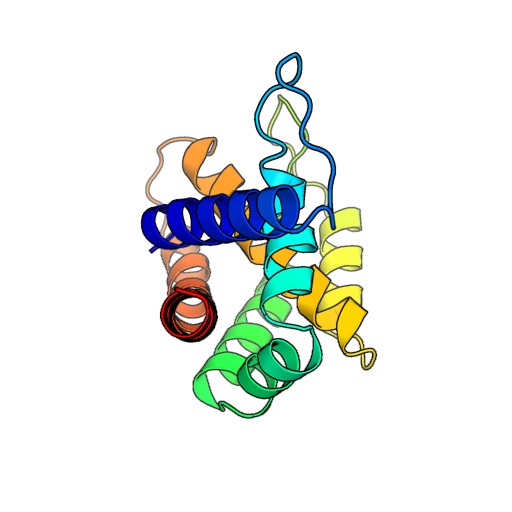 96.12 98 LEU A CA 1
ATOM 802 C C . LEU A 1 98 ? 10.561 -1.690 1.996 1.00 96.12 98 LEU A C 1
ATOM 804 O O . LEU A 1 98 ? 10.165 -2.629 2.680 1.00 96.12 98 LEU A O 1
ATOM 808 N N . ASN A 1 99 ? 11.859 -1.416 1.865 1.00 95.31 99 ASN A N 1
ATOM 809 C CA . ASN A 1 99 ? 12.935 -2.194 2.489 1.00 95.31 99 ASN A CA 1
ATOM 810 C C . ASN A 1 99 ? 13.245 -1.801 3.946 1.00 95.31 99 ASN A C 1
ATOM 812 O O . ASN A 1 99 ? 14.185 -2.313 4.556 1.00 95.31 99 ASN A O 1
ATOM 816 N N . SER A 1 100 ? 12.477 -0.889 4.547 1.00 94.62 100 SER A N 1
ATOM 817 C CA . SER A 1 100 ? 12.753 -0.432 5.908 1.00 94.62 100 SER A CA 1
ATOM 818 C C . SER A 1 100 ? 12.514 -1.528 6.953 1.00 94.62 100 SER A C 1
ATOM 820 O O . SER A 1 100 ? 11.479 -2.190 6.952 1.00 94.62 100 SER A O 1
ATOM 822 N N . LYS A 1 101 ? 13.421 -1.632 7.934 1.00 91.38 101 LYS A N 1
ATOM 823 C CA . LYS A 1 101 ? 13.218 -2.438 9.155 1.00 91.38 101 LYS A CA 1
ATOM 824 C C . LYS A 1 101 ? 12.171 -1.836 10.106 1.00 91.38 101 LYS A C 1
ATOM 826 O O . LYS A 1 101 ? 11.684 -2.515 11.001 1.00 91.38 101 LYS A O 1
ATOM 831 N N . GLY A 1 102 ? 11.818 -0.559 9.937 1.00 92.56 102 GLY A N 1
ATOM 832 C CA . GLY A 1 102 ? 10.813 0.099 10.769 1.00 92.56 102 GLY A CA 1
ATOM 833 C C . GLY A 1 102 ? 9.399 -0.305 10.357 1.00 92.56 102 GLY A C 1
ATOM 834 O O . GLY A 1 102 ? 8.950 0.079 9.276 1.00 92.56 102 GLY A O 1
ATOM 835 N N . HIS A 1 103 ? 8.669 -1.002 11.236 1.00 91.69 103 HIS A N 1
ATOM 836 C CA . HIS A 1 103 ? 7.358 -1.594 10.922 1.00 91.69 103 HIS A CA 1
ATOM 837 C C . HIS A 1 103 ? 6.376 -0.573 10.330 1.00 91.69 103 HIS A C 1
ATOM 839 O O . HIS A 1 103 ? 5.856 -0.752 9.230 1.00 91.69 103 HIS A O 1
ATOM 845 N N . LYS A 1 104 ? 6.188 0.563 11.015 1.00 90.88 104 LYS A N 1
ATOM 846 C CA . LYS A 1 104 ? 5.285 1.637 10.573 1.00 9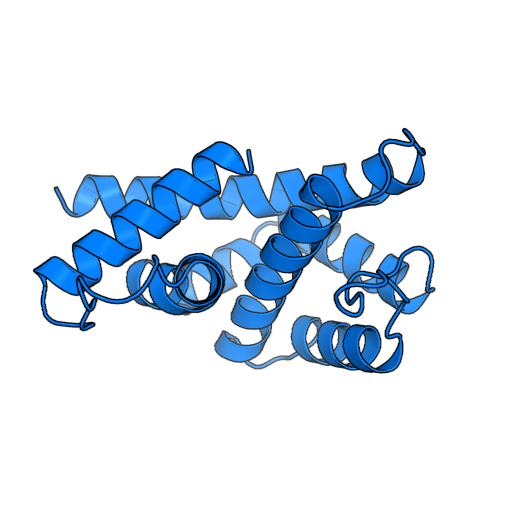0.88 104 LYS A CA 1
ATOM 847 C C . LYS A 1 104 ? 5.694 2.229 9.220 1.00 90.88 104 LYS A C 1
ATOM 849 O O . LYS A 1 104 ? 4.830 2.526 8.398 1.00 90.88 104 LYS A O 1
ATOM 854 N N . LYS A 1 105 ? 7.001 2.406 8.987 1.00 93.56 105 LYS A N 1
ATOM 855 C CA . LYS A 1 105 ? 7.535 2.972 7.738 1.00 93.56 105 LYS A CA 1
ATOM 856 C C . LYS A 1 105 ? 7.302 2.013 6.569 1.00 93.56 105 LYS A C 1
ATOM 858 O O . LYS A 1 105 ? 6.803 2.458 5.539 1.00 93.56 105 LYS A O 1
ATOM 863 N N . LYS A 1 106 ? 7.569 0.718 6.768 1.00 94.44 106 LYS A N 1
ATOM 864 C CA . LYS A 1 106 ? 7.335 -0.336 5.773 1.00 94.44 106 LYS A CA 1
ATOM 865 C C . LYS A 1 106 ? 5.860 -0.451 5.401 1.00 94.44 106 LYS A C 1
ATOM 867 O O . LYS A 1 106 ? 5.520 -0.354 4.229 1.00 94.44 106 LYS A O 1
ATOM 872 N N . VAL A 1 107 ? 4.972 -0.567 6.391 1.00 93.94 107 VAL A N 1
ATOM 873 C CA . VAL A 1 107 ? 3.527 -0.694 6.134 1.00 93.94 107 VAL A CA 1
ATOM 874 C C . VAL A 1 107 ? 2.983 0.536 5.408 1.00 93.94 107 VAL A C 1
ATOM 876 O O . VAL A 1 107 ? 2.269 0.392 4.419 1.00 93.94 107 VAL A O 1
ATOM 879 N N . LYS A 1 108 ? 3.359 1.752 5.831 1.00 94.00 108 LYS A N 1
ATOM 880 C CA . LYS A 1 108 ? 2.925 2.976 5.138 1.00 94.00 108 LYS A CA 1
ATOM 881 C C . LYS A 1 108 ? 3.393 2.998 3.679 1.00 94.00 108 LYS A C 1
ATOM 883 O O . LYS A 1 108 ? 2.638 3.433 2.818 1.00 94.00 108 LYS A O 1
ATOM 888 N N . ALA A 1 109 ? 4.604 2.517 3.401 1.00 95.56 109 ALA A N 1
ATOM 889 C CA . ALA A 1 109 ? 5.131 2.419 2.043 1.00 95.56 109 ALA A CA 1
ATOM 890 C C . ALA A 1 109 ? 4.357 1.410 1.184 1.00 95.56 109 ALA A C 1
ATOM 892 O O . ALA A 1 109 ? 4.045 1.716 0.040 1.00 95.56 109 ALA A O 1
ATOM 893 N N . VAL A 1 110 ? 3.975 0.256 1.743 1.00 95.31 110 VAL A N 1
ATOM 894 C CA . VAL A 1 110 ? 3.135 -0.735 1.046 1.00 95.31 110 VAL A CA 1
ATOM 895 C C . VAL A 1 110 ? 1.768 -0.143 0.691 1.00 95.31 110 VAL A C 1
ATOM 897 O O . VAL A 1 110 ? 1.321 -0.258 -0.448 1.00 95.31 110 VAL A O 1
ATOM 900 N N . LEU A 1 111 ? 1.119 0.557 1.628 1.00 94.44 111 LEU A N 1
ATOM 901 C CA . LEU A 1 111 ? -0.160 1.223 1.349 1.00 94.44 111 LEU A CA 1
ATOM 902 C C . LEU A 1 111 ? -0.013 2.348 0.313 1.00 94.44 111 LEU A C 1
ATOM 904 O O . LEU A 1 111 ? -0.895 2.538 -0.522 1.00 94.44 111 LEU A O 1
ATOM 908 N N . ASP A 1 112 ? 1.100 3.084 0.340 1.00 94.88 112 ASP A N 1
ATOM 909 C CA . ASP A 1 112 ? 1.404 4.128 -0.641 1.00 94.88 112 ASP A CA 1
ATOM 910 C C . ASP A 1 112 ? 1.687 3.549 -2.038 1.00 94.88 112 ASP A C 1
ATOM 912 O O . ASP A 1 112 ? 1.245 4.133 -3.028 1.00 94.88 112 ASP A O 1
ATOM 916 N N . LEU A 1 113 ? 2.345 2.388 -2.135 1.00 94.94 113 LEU A N 1
ATOM 917 C CA . LEU A 1 113 ? 2.504 1.624 -3.378 1.00 94.94 113 LEU A CA 1
ATOM 918 C C . LEU A 1 113 ? 1.134 1.223 -3.941 1.00 94.94 113 LEU A C 1
ATOM 920 O O . LEU A 1 113 ? 0.816 1.583 -5.072 1.00 94.94 113 LEU A O 1
ATOM 924 N N . ILE A 1 114 ? 0.292 0.570 -3.132 1.00 93.19 114 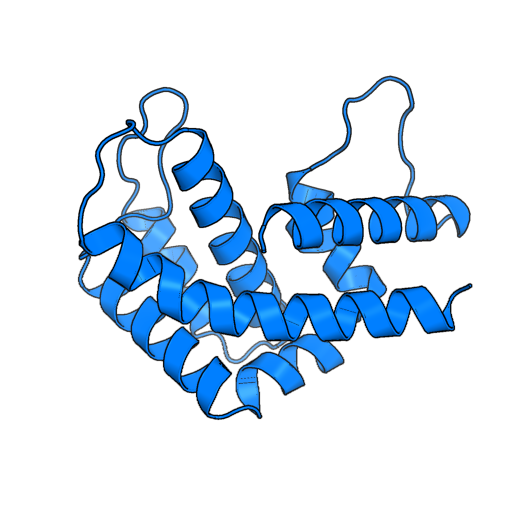ILE A N 1
ATOM 925 C CA . ILE A 1 114 ? -1.073 0.161 -3.513 1.00 93.19 114 ILE A CA 1
ATOM 926 C C . ILE A 1 114 ? -1.884 1.364 -4.005 1.00 93.19 114 ILE A C 1
ATOM 928 O O . ILE A 1 114 ? -2.515 1.300 -5.060 1.00 93.19 114 ILE A O 1
ATOM 932 N N . TYR A 1 115 ? -1.855 2.472 -3.260 1.00 92.06 115 TYR A N 1
ATOM 933 C CA . TYR A 1 115 ? -2.555 3.700 -3.629 1.00 92.06 115 TYR A CA 1
ATOM 934 C C . TYR A 1 115 ? -2.041 4.276 -4.954 1.00 92.06 115 TYR A C 1
ATOM 936 O O . TYR A 1 115 ? -2.841 4.659 -5.806 1.00 92.06 115 TYR A O 1
ATOM 944 N N . SER A 1 116 ? -0.718 4.324 -5.137 1.00 90.94 116 SER A N 1
ATOM 945 C CA . SER A 1 116 ? -0.092 4.893 -6.336 1.00 90.94 116 SER A CA 1
ATOM 946 C C . SER A 1 116 ? -0.410 4.057 -7.571 1.00 90.94 116 SER A C 1
ATOM 948 O O . SER A 1 116 ? -0.892 4.604 -8.556 1.00 90.94 116 SER A O 1
ATOM 950 N N . VAL A 1 117 ? -0.257 2.730 -7.495 1.00 89.88 117 VAL A N 1
ATOM 951 C CA . VAL A 1 117 ? -0.606 1.817 -8.596 1.00 89.88 117 VAL A CA 1
ATOM 952 C C . VAL A 1 117 ? -2.077 1.942 -8.954 1.00 89.88 117 VAL A C 1
ATOM 954 O O . VAL A 1 117 ? -2.424 2.045 -10.126 1.00 89.88 117 VAL A O 1
ATOM 957 N N . ARG A 1 118 ? -2.955 2.001 -7.951 1.00 87.00 118 ARG A N 1
ATOM 958 C CA . ARG A 1 118 ? -4.381 2.217 -8.177 1.00 87.00 118 ARG A CA 1
ATOM 959 C C . ARG A 1 118 ? -4.618 3.514 -8.954 1.00 87.00 118 ARG A C 1
ATOM 961 O O . ARG A 1 118 ? -5.295 3.484 -9.973 1.00 87.00 118 ARG A O 1
ATOM 968 N N . CYS A 1 119 ? -4.058 4.638 -8.503 1.00 82.62 119 CYS A N 1
ATOM 969 C CA . CYS A 1 119 ? -4.177 5.916 -9.208 1.00 82.62 119 CYS A CA 1
ATOM 970 C C . CYS A 1 119 ? -3.633 5.832 -10.641 1.00 82.62 119 CYS A C 1
ATOM 972 O O . CYS A 1 119 ? -4.298 6.302 -11.560 1.00 82.62 119 CYS A O 1
ATOM 974 N N . ASN A 1 120 ? -2.497 5.168 -10.849 1.00 82.75 120 ASN A N 1
ATOM 975 C CA . ASN A 1 120 ? -1.917 4.975 -12.176 1.00 82.75 120 ASN A CA 1
ATOM 976 C C . ASN A 1 120 ? -2.799 4.101 -13.074 1.00 82.75 120 ASN A C 1
ATOM 978 O O . ASN A 1 120 ? -2.857 4.351 -14.265 1.00 82.75 120 ASN A O 1
ATOM 982 N N . MET A 1 121 ? -3.534 3.124 -12.542 1.00 75.94 121 MET A N 1
ATOM 983 C CA . MET A 1 121 ? -4.483 2.335 -13.338 1.00 75.94 121 MET A CA 1
ATOM 984 C C . MET A 1 121 ? -5.756 3.109 -13.697 1.00 75.94 121 MET A C 1
ATOM 986 O O . MET A 1 121 ? -6.334 2.875 -14.754 1.00 75.94 121 MET A O 1
ATOM 990 N N . PHE A 1 122 ? -6.208 4.024 -12.834 1.00 63.38 122 PHE A N 1
ATOM 991 C CA . PHE A 1 122 ? -7.385 4.860 -13.106 1.00 63.38 122 PHE A CA 1
ATOM 992 C C . PHE A 1 122 ? -7.078 6.061 -14.013 1.00 63.38 122 PHE A C 1
ATOM 994 O O . PHE A 1 122 ? -7.982 6.547 -14.691 1.00 63.38 122 PHE A O 1
ATOM 1001 N N . HIS A 1 123 ? -5.830 6.538 -14.029 1.00 60.69 123 HIS A N 1
ATOM 1002 C CA . HIS A 1 123 ? -5.394 7.695 -14.823 1.00 60.69 123 HIS A CA 1
ATOM 1003 C C . HIS A 1 123 ? -4.443 7.344 -15.977 1.00 60.69 123 HIS A C 1
ATOM 1005 O O . HIS A 1 123 ? -4.163 8.197 -16.815 1.00 60.69 123 HIS A O 1
ATOM 1011 N N . GLY A 1 124 ? -3.937 6.113 -16.021 1.00 57.28 124 GLY A N 1
ATOM 1012 C CA . GLY A 1 124 ? -3.007 5.633 -17.033 1.00 57.28 124 GLY A CA 1
ATOM 1013 C C . GLY A 1 124 ? -3.660 5.531 -18.402 1.00 57.28 124 GLY A C 1
ATOM 1014 O O . GLY A 1 124 ? -4.854 5.256 -18.538 1.00 57.28 124 GLY A O 1
ATOM 1015 N N . ASN A 1 125 ? -2.851 5.768 -19.431 1.00 52.62 125 ASN A N 1
ATOM 1016 C CA . ASN A 1 125 ? -3.262 5.638 -20.820 1.00 52.62 125 ASN A CA 1
ATOM 1017 C C . ASN A 1 125 ? -3.844 4.227 -21.045 1.00 52.62 125 ASN A C 1
ATOM 1019 O O . ASN A 1 125 ? -3.251 3.248 -20.594 1.00 52.62 125 ASN A O 1
ATOM 1023 N N . LYS A 1 126 ? -5.010 4.119 -21.704 1.00 50.62 126 LYS A N 1
ATOM 1024 C CA . LYS A 1 126 ? -5.844 2.896 -21.831 1.00 50.62 126 LYS A CA 1
ATOM 1025 C C . LYS A 1 126 ? -5.227 1.786 -22.705 1.00 50.62 126 LYS A C 1
ATOM 1027 O O . LYS A 1 126 ? -5.944 1.076 -23.406 1.00 50.62 126 LYS A O 1
ATOM 1032 N N . GLN A 1 127 ? -3.907 1.666 -22.735 1.00 54.09 127 GLN A N 1
ATOM 1033 C CA . GLN A 1 127 ? -3.224 0.607 -23.459 1.00 54.09 127 GLN A CA 1
ATOM 1034 C C . GLN A 1 127 ? -3.045 -0.601 -22.542 1.00 54.09 127 GLN A C 1
ATOM 1036 O O . GLN A 1 127 ? -2.592 -0.470 -21.404 1.00 54.09 127 GLN A O 1
ATOM 1041 N N . PHE A 1 128 ? -3.437 -1.770 -23.042 1.00 55.34 128 PHE A N 1
ATOM 1042 C CA . PHE A 1 128 ? -3.228 -3.050 -22.377 1.00 55.34 128 PHE A CA 1
ATOM 1043 C C . PHE A 1 128 ? -1.802 -3.511 -22.667 1.00 55.34 128 PHE A C 1
ATOM 1045 O O . PHE A 1 128 ? -1.482 -3.861 -23.801 1.00 55.34 128 PHE A O 1
ATOM 1052 N N . VAL A 1 129 ? -0.939 -3.480 -21.653 1.00 66.75 129 VAL A N 1
ATOM 1053 C CA . VAL A 1 129 ? 0.472 -3.871 -21.779 1.00 66.75 129 VAL A CA 1
ATOM 1054 C C . VAL A 1 129 ? 0.764 -4.955 -20.750 1.00 66.75 129 VAL A C 1
ATOM 1056 O O . VAL A 1 129 ? 0.360 -4.822 -19.599 1.00 66.75 129 VAL A O 1
ATOM 1059 N N . GLN A 1 130 ? 1.484 -6.011 -21.142 1.00 69.00 130 GLN A N 1
ATOM 1060 C CA . GLN A 1 130 ? 1.800 -7.160 -20.278 1.00 69.00 130 GLN A CA 1
ATOM 1061 C C . GLN A 1 130 ? 2.445 -6.752 -18.941 1.00 69.00 130 GLN A C 1
ATOM 1063 O O . GLN A 1 130 ? 2.146 -7.347 -17.911 1.00 69.00 130 GLN A O 1
ATOM 1068 N N . VAL A 1 131 ? 3.233 -5.671 -18.928 1.00 70.88 131 VAL A N 1
ATOM 1069 C CA . VAL A 1 131 ? 3.831 -5.091 -17.710 1.00 70.88 131 VAL A CA 1
ATOM 1070 C C . VAL A 1 131 ? 2.794 -4.745 -16.628 1.00 70.88 131 VAL A C 1
ATOM 1072 O O . VAL A 1 131 ? 3.089 -4.783 -15.437 1.00 70.88 131 VAL A O 1
ATOM 1075 N N . GLN A 1 132 ? 1.548 -4.449 -17.014 1.00 73.69 132 GLN A N 1
ATOM 1076 C CA . GLN A 1 132 ? 0.461 -4.215 -16.065 1.00 73.69 132 GLN A CA 1
ATOM 1077 C C . GLN A 1 132 ? 0.074 -5.501 -15.334 1.00 73.69 132 GLN A C 1
ATOM 1079 O O . GLN A 1 132 ? -0.262 -5.435 -14.158 1.00 73.69 132 GLN A O 1
ATOM 1084 N N . VAL A 1 133 ? 0.132 -6.665 -15.985 1.00 83.00 133 VAL A N 1
ATOM 1085 C CA . VAL A 1 133 ? -0.137 -7.959 -15.337 1.00 83.00 133 VAL A CA 1
ATOM 1086 C C . VAL A 1 133 ? 0.958 -8.264 -14.321 1.00 83.00 133 VAL A C 1
ATOM 1088 O O . VAL A 1 133 ? 0.647 -8.561 -13.168 1.00 83.00 133 VAL A O 1
ATOM 1091 N N . ASP A 1 134 ? 2.215 -8.087 -14.721 1.00 85.94 134 ASP A N 1
ATOM 1092 C CA . ASP A 1 134 ? 3.396 -8.307 -13.881 1.00 85.94 134 ASP A CA 1
ATOM 1093 C C . ASP A 1 134 ? 3.399 -7.428 -12.620 1.00 85.94 134 ASP A C 1
ATOM 1095 O O . ASP A 1 134 ? 3.849 -7.852 -11.558 1.00 85.94 134 ASP A O 1
ATOM 1099 N N . LEU A 1 135 ? 2.837 -6.220 -12.711 1.00 88.31 135 LEU A N 1
ATOM 1100 C CA . LEU A 1 135 ? 2.607 -5.337 -11.570 1.00 88.31 135 LEU A CA 1
ATOM 1101 C C . LEU A 1 135 ? 1.367 -5.744 -10.752 1.00 88.31 135 LEU A C 1
ATOM 1103 O O . LEU A 1 135 ? 1.393 -5.772 -9.520 1.00 88.31 135 LEU A O 1
ATOM 1107 N N . LEU A 1 136 ? 0.241 -6.008 -11.416 1.00 88.31 136 LEU A N 1
ATOM 1108 C CA . LEU A 1 136 ? -1.057 -6.155 -10.754 1.00 88.31 136 LEU A CA 1
ATOM 1109 C C . LEU A 1 136 ? -1.252 -7.509 -10.086 1.00 88.31 136 LEU A C 1
ATOM 1111 O O . LEU A 1 136 ? -1.952 -7.571 -9.073 1.00 88.31 136 LEU A O 1
ATOM 1115 N N . GLN A 1 137 ? -0.677 -8.581 -10.623 1.00 90.69 137 GLN A N 1
ATOM 1116 C CA . GLN A 1 137 ? -0.811 -9.921 -10.061 1.00 90.69 137 GLN A CA 1
ATOM 1117 C C . GLN A 1 137 ? -0.236 -10.005 -8.634 1.00 90.69 137 GLN A C 1
ATOM 1119 O O . GLN A 1 137 ? -1.021 -10.272 -7.715 1.00 90.69 137 GLN A O 1
ATOM 1124 N N . PRO A 1 138 ? 1.055 -9.700 -8.384 1.00 92.69 138 PRO A N 1
ATOM 1125 C CA . PRO A 1 138 ? 1.603 -9.717 -7.026 1.00 92.69 138 PRO A CA 1
ATOM 1126 C C . PRO A 1 138 ? 0.926 -8.681 -6.119 1.00 92.69 138 PRO A C 1
ATOM 1128 O O . PRO A 1 138 ? 0.629 -8.954 -4.954 1.00 92.69 138 PRO A O 1
ATOM 1131 N N . LEU A 1 139 ? 0.571 -7.508 -6.654 1.00 93.06 139 LEU A N 1
ATOM 1132 C CA . LEU A 1 139 ? -0.120 -6.486 -5.871 1.00 93.06 139 LEU A CA 1
ATOM 1133 C C . LEU A 1 139 ? -1.523 -6.928 -5.435 1.00 93.06 139 LEU A C 1
ATOM 1135 O O . LEU A 1 139 ? -1.979 -6.562 -4.353 1.00 93.06 139 LEU A O 1
ATOM 1139 N N . THR A 1 140 ? -2.211 -7.728 -6.251 1.00 92.06 140 THR A N 1
ATOM 1140 C CA . THR A 1 140 ? -3.534 -8.272 -5.927 1.00 92.06 140 THR A CA 1
ATOM 1141 C C . THR A 1 140 ? -3.465 -9.257 -4.766 1.00 92.06 140 THR A C 1
ATOM 1143 O O . THR A 1 140 ? -4.362 -9.239 -3.921 1.00 92.06 140 THR A O 1
ATOM 1146 N N . VAL A 1 141 ? -2.402 -10.064 -4.679 1.00 94.00 141 VAL A N 1
ATOM 1147 C CA . VAL A 1 141 ? -2.148 -10.953 -3.534 1.00 94.00 141 VAL A CA 1
ATOM 1148 C C . VAL A 1 141 ? -1.993 -10.132 -2.255 1.00 94.00 141 VAL A C 1
ATOM 1150 O O . VAL A 1 141 ? -2.737 -10.339 -1.297 1.00 94.00 141 VAL A O 1
ATOM 1153 N N . ILE A 1 142 ? -1.117 -9.122 -2.268 1.00 93.81 142 ILE A N 1
ATOM 1154 C CA . ILE A 1 142 ? -0.888 -8.240 -1.111 1.00 93.81 142 ILE A CA 1
ATOM 1155 C C . ILE A 1 142 ? -2.189 -7.528 -0.707 1.00 93.81 142 ILE A C 1
ATOM 1157 O O . ILE A 1 142 ? -2.566 -7.488 0.467 1.00 93.81 142 ILE A O 1
ATOM 1161 N N . LEU A 1 143 ? -2.915 -6.990 -1.691 1.00 92.56 143 LEU A N 1
ATOM 1162 C CA . LEU A 1 143 ? -4.167 -6.276 -1.468 1.00 92.56 143 LEU A CA 1
ATOM 1163 C C . LEU A 1 143 ? -5.255 -7.186 -0.884 1.00 92.56 143 LEU A C 1
ATOM 1165 O O . LEU A 1 143 ? -6.035 -6.732 -0.047 1.00 92.56 143 LEU A O 1
ATOM 1169 N N . ARG A 1 144 ? -5.306 -8.462 -1.286 1.00 93.56 144 ARG A N 1
ATOM 1170 C CA . ARG A 1 144 ? -6.226 -9.462 -0.726 1.00 93.56 144 ARG A CA 1
ATOM 1171 C C . ARG A 1 144 ? -6.010 -9.631 0.770 1.00 93.56 144 ARG A C 1
ATOM 1173 O O . ARG A 1 144 ? -6.979 -9.540 1.519 1.00 93.56 144 ARG A O 1
ATOM 1180 N N . CYS A 1 145 ? -4.764 -9.805 1.200 1.00 91.69 145 CYS A N 1
ATOM 1181 C CA . CYS A 1 145 ? -4.437 -9.989 2.613 1.00 91.69 145 CYS A CA 1
ATOM 1182 C C . CYS A 1 145 ? -4.851 -8.770 3.454 1.00 91.69 145 CYS A C 1
ATOM 1184 O O . CYS A 1 145 ? -5.455 -8.918 4.515 1.00 91.69 145 CYS A O 1
ATOM 1186 N N . ILE A 1 146 ? -4.621 -7.558 2.938 1.00 91.38 146 ILE A N 1
ATOM 1187 C CA . ILE A 1 146 ? -5.025 -6.311 3.608 1.00 91.38 146 ILE A CA 1
ATOM 1188 C C . ILE A 1 146 ? -6.553 -6.176 3.677 1.00 91.38 146 ILE A C 1
ATOM 1190 O O . ILE A 1 146 ? -7.089 -5.782 4.711 1.00 91.38 146 ILE A O 1
ATOM 1194 N N . ILE A 1 147 ? -7.264 -6.4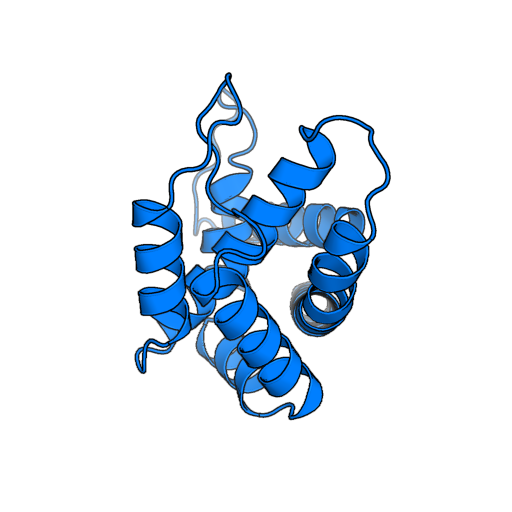95 2.590 1.00 91.50 147 ILE A N 1
ATOM 1195 C CA . ILE A 1 147 ? -8.732 -6.429 2.531 1.00 91.50 147 ILE A CA 1
ATOM 1196 C C . ILE A 1 147 ? -9.367 -7.369 3.557 1.00 91.50 147 ILE A C 1
ATOM 1198 O O . ILE A 1 147 ? -10.290 -6.950 4.254 1.00 91.50 147 ILE A O 1
ATOM 1202 N N . VAL A 1 148 ? -8.885 -8.611 3.652 1.00 91.69 148 VAL A N 1
ATOM 1203 C CA . VAL A 1 148 ? -9.415 -9.612 4.591 1.00 91.69 148 VAL A CA 1
ATOM 1204 C C . VAL A 1 148 ? -9.269 -9.129 6.034 1.00 91.69 148 VAL A C 1
ATOM 1206 O O . VAL A 1 148 ? -10.241 -9.153 6.789 1.00 91.69 148 VAL A O 1
ATOM 1209 N N . GLU A 1 149 ? -8.095 -8.611 6.396 1.00 90.75 149 GLU A N 1
ATOM 1210 C CA . GLU A 1 149 ? -7.856 -8.087 7.743 1.00 90.75 149 GLU A CA 1
ATOM 1211 C C . GLU A 1 149 ? -8.724 -6.861 8.043 1.00 90.75 149 GLU A C 1
ATOM 1213 O O . GLU A 1 149 ? -9.366 -6.776 9.092 1.00 90.75 149 GLU A O 1
ATOM 1218 N N . LEU A 1 150 ? -8.794 -5.914 7.103 1.00 88.62 150 LEU A N 1
ATOM 1219 C CA . LEU A 1 150 ? -9.592 -4.704 7.274 1.00 88.62 150 LEU A CA 1
ATOM 1220 C C . LEU A 1 150 ? -11.083 -5.027 7.430 1.00 88.62 150 LEU A C 1
ATOM 1222 O O . LEU A 1 150 ? -11.759 -4.442 8.277 1.00 88.62 150 LEU A O 1
ATOM 1226 N N . TYR A 1 151 ? -11.587 -5.971 6.636 1.00 91.25 151 TYR A N 1
ATOM 1227 C CA . TYR A 1 151 ? -12.962 -6.447 6.726 1.00 91.25 151 TYR A CA 1
ATOM 1228 C C . TYR A 1 151 ? -13.250 -7.097 8.083 1.00 91.25 151 TYR A C 1
ATOM 1230 O O . TYR A 1 151 ? -14.229 -6.730 8.732 1.00 91.25 151 TYR A O 1
ATOM 1238 N N . SER A 1 152 ? -12.369 -7.993 8.540 1.00 90.25 152 SER A N 1
ATOM 1239 C CA . SER A 1 152 ? -12.480 -8.654 9.846 1.00 90.25 152 SER A CA 1
ATOM 1240 C C . SER A 1 152 ? -12.578 -7.634 10.990 1.00 90.25 152 SER A C 1
ATOM 1242 O O . SER A 1 152 ? -13.511 -7.673 11.794 1.00 90.25 152 SER A O 1
ATOM 1244 N N . LYS A 1 153 ? -11.698 -6.621 11.001 1.00 88.56 153 LYS A N 1
ATOM 1245 C CA . LYS A 1 153 ? -11.726 -5.545 12.010 1.00 88.56 153 LYS A CA 1
ATOM 1246 C C . LYS A 1 153 ? -13.007 -4.715 11.979 1.00 88.56 153 LYS A C 1
ATOM 1248 O O . LYS A 1 153 ? -13.507 -4.322 13.035 1.00 88.56 153 LYS A O 1
ATOM 1253 N N . LEU A 1 154 ? -13.530 -4.426 10.788 1.00 87.56 154 LEU A N 1
ATOM 1254 C CA . LEU A 1 154 ? -14.781 -3.684 10.635 1.00 87.56 154 LEU A CA 1
ATOM 1255 C C . LEU A 1 154 ? -15.989 -4.499 11.112 1.00 87.56 154 LEU A C 1
ATOM 1257 O O . LEU A 1 154 ? -16.900 -3.914 11.688 1.00 87.56 154 LEU A O 1
ATOM 1261 N N . GLN A 1 155 ? -15.991 -5.824 10.933 1.00 87.81 155 GLN A N 1
ATOM 1262 C CA . GLN A 1 155 ? -17.057 -6.682 11.458 1.00 87.81 155 GLN A CA 1
ATOM 1263 C C . GLN A 1 155 ? -17.069 -6.741 12.985 1.00 87.81 155 GLN A C 1
ATOM 1265 O O . GLN A 1 155 ? -18.137 -6.630 13.566 1.00 87.81 155 GLN A O 1
ATOM 1270 N N . THR A 1 156 ? -15.912 -6.847 13.646 1.00 82.12 156 THR A N 1
ATOM 1271 C CA . THR A 1 156 ? -15.841 -6.862 15.125 1.00 82.12 156 THR A CA 1
ATOM 1272 C C . THR A 1 156 ? -16.189 -5.512 15.765 1.00 82.12 156 THR A C 1
ATOM 1274 O O . THR A 1 156 ? -16.375 -5.424 16.973 1.00 82.12 156 THR A O 1
ATOM 1277 N N . THR A 1 157 ? -16.220 -4.434 14.979 1.00 69.75 157 THR A N 1
ATOM 1278 C CA . THR A 1 157 ? -16.499 -3.079 15.475 1.00 69.75 157 THR A CA 1
ATOM 1279 C C . THR A 1 157 ? -17.989 -2.714 15.430 1.00 69.75 157 THR A C 1
ATOM 1281 O O . THR A 1 157 ? -18.378 -1.741 16.075 1.00 69.75 157 THR A O 1
ATOM 1284 N N . ARG A 1 158 ? -18.795 -3.460 14.668 1.00 55.53 158 ARG A N 1
ATOM 1285 C CA . ARG A 1 158 ? -20.253 -3.299 14.595 1.00 55.53 158 ARG A CA 1
ATOM 1286 C C . ARG A 1 158 ? -20.936 -4.081 15.703 1.00 55.53 158 ARG A C 1
ATOM 1288 O O . ARG A 1 158 ? -21.953 -3.558 16.200 1.00 55.53 158 ARG A O 1
#

pLDDT: mean 86.99, std 9.4, range [50.62, 97.25]

Radius of gyration: 15.66 Å; chains: 1; bounding box: 36×38×41 Å

Sequence (158 aa):
MFTLYNKLYAEATFELARKGKITLSNRCPFPDRKGATEYALQFIRYEALYQIITTDKECSGCLQDLIERISNHEFYIKLSMPWGNPQPEKDDDLVKKLNSKGHKKKVKAVLDLIYSVRCNMFHGNKQFVQVQVDLLQPLTVILRCIIVELYSKLQTTR

Secondary structure (DSSP, 8-state):
-HHHHHHHHHHHHHHHHHTTSS---TTS---HHHIIIIIHHHHH-HHHHHHHHHH-HHHHHHHHHHHHHHHTTSS---B-TTT--B-HHHHHHHHHHHT-S-HHHHHHHHHHHHHHHHHHHHHS-S---HHHHHHHHHHHHHHHHHHHHHHHHHHHH-